Protein AF-A0A2C9LHS4-F1 (afdb_monomer_lite)

Structure (mmCIF, N/CA/C/O backbone):
data_AF-A0A2C9LHS4-F1
#
_entry.id   AF-A0A2C9LHS4-F1
#
loop_
_atom_site.group_PDB
_atom_site.id
_atom_site.type_symbol
_atom_site.label_atom_id
_atom_site.label_alt_id
_atom_site.label_comp_id
_atom_site.label_asym_id
_atom_site.label_entity_id
_atom_site.label_seq_id
_atom_site.pdbx_PDB_ins_code
_atom_site.Cartn_x
_atom_site.Cartn_y
_atom_site.Cartn_z
_atom_site.occupancy
_atom_site.B_iso_or_equiv
_atom_site.auth_seq_id
_atom_site.auth_comp_id
_atom_site.auth_asym_id
_atom_site.auth_atom_id
_atom_site.pdbx_PDB_model_num
ATOM 1 N N . MET A 1 1 ? -7.486 9.771 4.591 1.00 54.56 1 MET A N 1
ATOM 2 C CA . MET A 1 1 ? -7.939 9.420 3.221 1.00 54.56 1 MET A CA 1
ATOM 3 C C . MET A 1 1 ? -7.073 10.001 2.103 1.00 54.56 1 MET A C 1
ATOM 5 O O . MET A 1 1 ? -6.620 9.228 1.270 1.00 54.56 1 MET A O 1
ATOM 9 N N . VAL A 1 2 ? -6.798 11.313 2.075 1.00 51.94 2 VAL A N 1
ATOM 10 C CA . VAL A 1 2 ? -6.060 11.995 0.977 1.00 51.94 2 VAL A CA 1
ATOM 11 C C . VAL A 1 2 ? -4.660 11.403 0.694 1.00 51.94 2 VAL A C 1
ATOM 13 O O . VAL A 1 2 ? -4.192 11.399 -0.445 1.00 51.94 2 VAL A O 1
ATOM 16 N N . PHE A 1 3 ? -4.010 10.814 1.702 1.00 57.41 3 PHE A N 1
ATOM 17 C CA . PHE A 1 3 ? -2.696 10.174 1.560 1.00 57.41 3 PHE A CA 1
ATOM 18 C C . PHE A 1 3 ? -2.715 8.822 0.811 1.00 57.41 3 PHE A C 1
ATOM 20 O O . PHE A 1 3 ? -1.761 8.496 0.106 1.00 57.41 3 PHE A O 1
ATOM 27 N N . HIS A 1 4 ? -3.802 8.045 0.889 1.00 57.59 4 HIS A N 1
ATOM 28 C CA . HIS A 1 4 ? -3.891 6.740 0.212 1.00 57.59 4 HIS A CA 1
ATOM 29 C C . HIS A 1 4 ? -4.119 6.881 -1.297 1.00 57.59 4 HIS A C 1
ATOM 31 O O . HIS A 1 4 ? -3.449 6.219 -2.089 1.00 57.59 4 HIS A O 1
ATOM 37 N N . VAL A 1 5 ? -5.013 7.793 -1.694 1.00 60.19 5 VAL A N 1
ATOM 38 C CA . VAL A 1 5 ? -5.305 8.075 -3.108 1.00 60.19 5 VAL A CA 1
ATOM 39 C C . VAL A 1 5 ? -4.070 8.645 -3.808 1.00 60.19 5 VAL A C 1
ATOM 41 O O . VAL A 1 5 ? -3.700 8.178 -4.882 1.00 60.19 5 VAL A O 1
ATOM 44 N N . SER A 1 6 ? -3.381 9.601 -3.174 1.00 68.12 6 SER A N 1
ATOM 45 C CA . SER A 1 6 ? -2.152 10.177 -3.731 1.00 68.12 6 SER A CA 1
ATOM 46 C C . SER A 1 6 ? -1.024 9.143 -3.826 1.00 68.12 6 SER A C 1
ATOM 48 O O . SER A 1 6 ? -0.391 9.035 -4.873 1.00 68.12 6 SER A O 1
ATOM 50 N N . GLY A 1 7 ? -0.829 8.307 -2.797 1.00 66.00 7 GLY A N 1
ATOM 51 C CA . GLY A 1 7 ? 0.168 7.228 -2.798 1.00 66.00 7 GLY A CA 1
ATOM 52 C C . GLY A 1 7 ? -0.042 6.192 -3.909 1.00 66.00 7 GLY A C 1
ATOM 53 O O . GLY A 1 7 ? 0.918 5.818 -4.584 1.00 66.00 7 GLY A O 1
ATOM 54 N N . GLY A 1 8 ? -1.291 5.774 -4.150 1.00 67.56 8 GLY A N 1
ATOM 55 C CA . GLY A 1 8 ? -1.639 4.853 -5.240 1.00 67.56 8 GLY A CA 1
ATOM 56 C C . GLY A 1 8 ? -1.359 5.437 -6.629 1.00 67.56 8 GLY A C 1
ATOM 57 O O . GLY A 1 8 ? -0.798 4.754 -7.486 1.00 67.56 8 GLY A O 1
ATOM 58 N N . ILE A 1 9 ? -1.661 6.723 -6.830 1.00 73.44 9 ILE A N 1
ATOM 59 C CA . ILE A 1 9 ? -1.375 7.443 -8.081 1.00 73.44 9 ILE A CA 1
ATOM 60 C C . ILE A 1 9 ? 0.139 7.529 -8.334 1.00 73.44 9 ILE A C 1
ATOM 62 O O . ILE A 1 9 ? 0.582 7.252 -9.450 1.00 73.44 9 ILE A O 1
ATOM 66 N N . PHE A 1 10 ? 0.950 7.824 -7.309 1.00 71.88 10 PHE A N 1
ATOM 67 C CA . PHE A 1 10 ? 2.415 7.848 -7.438 1.00 71.88 10 PHE A CA 1
ATOM 68 C C . PHE A 1 10 ? 3.004 6.479 -7.814 1.00 71.88 10 PHE A C 1
ATOM 70 O O . PHE A 1 10 ? 3.928 6.417 -8.626 1.00 71.88 10 PHE A O 1
ATOM 77 N N . ILE A 1 11 ? 2.458 5.378 -7.283 1.00 70.88 11 ILE A N 1
ATOM 78 C CA . ILE A 1 11 ? 2.913 4.011 -7.602 1.00 70.88 11 ILE A CA 1
ATOM 79 C C . ILE A 1 11 ? 2.556 3.620 -9.047 1.00 70.88 11 ILE A C 1
ATOM 81 O O . ILE A 1 11 ? 3.357 2.973 -9.729 1.00 70.88 11 ILE A O 1
ATOM 85 N N . LEU A 1 12 ? 1.399 4.045 -9.557 1.00 76.50 12 LEU A N 1
ATOM 86 C CA . LEU A 1 12 ? 1.014 3.799 -10.952 1.00 76.50 12 LEU A CA 1
ATOM 87 C C . LEU A 1 12 ? 1.845 4.632 -11.941 1.00 76.50 12 LEU A C 1
ATOM 89 O O . LEU A 1 12 ? 2.327 4.088 -12.934 1.00 76.50 12 LEU A O 1
ATOM 93 N N . LEU A 1 13 ? 2.110 5.905 -11.635 1.00 76.69 13 LEU A N 1
ATOM 94 C CA . LEU A 1 13 ? 3.032 6.758 -12.405 1.00 76.69 13 LEU A CA 1
ATOM 95 C C . LEU A 1 13 ? 4.472 6.218 -12.402 1.00 76.69 13 LEU A C 1
ATOM 97 O O . LEU A 1 13 ? 5.159 6.232 -13.425 1.00 76.69 13 LEU A O 1
ATOM 101 N N . SER A 1 14 ? 4.920 5.682 -11.266 1.00 75.38 14 SER A N 1
ATOM 102 C CA . SER A 1 14 ? 6.199 4.973 -11.152 1.00 75.38 14 SER A CA 1
ATOM 103 C C . SER A 1 14 ? 6.228 3.712 -12.032 1.00 75.38 14 SER A C 1
ATOM 105 O O . SER A 1 14 ? 7.212 3.443 -12.713 1.00 75.38 14 SER A O 1
ATOM 107 N N . THR A 1 15 ? 5.125 2.969 -12.118 1.00 76.44 15 THR A N 1
ATOM 108 C CA . THR A 1 15 ? 5.036 1.782 -12.989 1.00 76.44 15 THR A CA 1
ATOM 109 C C . THR A 1 15 ? 5.099 2.155 -14.474 1.00 76.44 15 THR A C 1
ATOM 111 O O . THR A 1 15 ? 5.770 1.473 -15.245 1.00 76.44 15 THR A O 1
ATOM 114 N N . PHE A 1 16 ? 4.464 3.262 -14.871 1.00 76.06 16 PHE A N 1
ATOM 115 C CA . PHE A 1 16 ? 4.496 3.771 -16.247 1.00 76.06 16 PHE A CA 1
ATOM 116 C C . PHE A 1 16 ? 5.899 4.239 -16.670 1.00 76.06 16 PHE A C 1
ATOM 118 O O . PHE A 1 16 ? 6.366 3.890 -17.750 1.00 76.06 16 PHE A O 1
ATOM 125 N N . THR A 1 17 ? 6.609 4.954 -15.792 1.00 70.94 17 THR A N 1
ATOM 126 C CA . THR A 1 17 ? 8.000 5.387 -16.042 1.00 70.94 17 THR A CA 1
ATOM 127 C C . THR A 1 17 ? 8.995 4.223 -16.055 1.00 70.94 17 THR A C 1
ATOM 129 O O . THR A 1 17 ? 9.968 4.254 -16.805 1.00 70.94 17 THR A O 1
ATOM 132 N N . LEU A 1 18 ? 8.752 3.161 -15.277 1.00 70.56 18 LEU A N 1
ATOM 133 C CA . LEU A 1 18 ? 9.545 1.929 -15.350 1.00 70.56 18 LEU A CA 1
ATOM 134 C C . LEU A 1 18 ? 9.319 1.185 -16.673 1.00 70.56 18 LEU A C 1
ATOM 136 O O . LEU A 1 18 ? 10.270 0.647 -17.230 1.00 70.56 18 LEU A O 1
ATOM 140 N N . TYR A 1 19 ? 8.081 1.167 -17.177 1.00 71.38 19 TYR A N 1
ATOM 141 C CA . TYR A 1 19 ? 7.750 0.565 -18.469 1.00 71.38 19 TYR A CA 1
ATOM 142 C C . TYR A 1 19 ? 8.440 1.298 -19.629 1.00 71.38 19 TYR A C 1
ATOM 144 O O . TYR A 1 19 ? 9.085 0.645 -20.443 1.00 71.38 19 TYR A O 1
ATOM 152 N N . SER A 1 20 ? 8.401 2.637 -19.657 1.00 66.75 20 SER A N 1
ATOM 153 C CA . SER A 1 20 ? 9.110 3.427 -20.680 1.00 66.75 20 SER A CA 1
ATOM 154 C C . SER A 1 20 ? 10.635 3.294 -20.582 1.00 66.75 20 SER A C 1
ATOM 156 O O . SER A 1 20 ? 11.320 3.210 -21.593 1.00 66.75 20 SER A O 1
ATOM 158 N N . SER A 1 21 ? 11.182 3.192 -19.365 1.00 64.94 21 SER A N 1
ATOM 159 C CA . SER A 1 21 ? 12.633 3.039 -19.157 1.00 64.94 21 SER A CA 1
ATOM 160 C C . SER A 1 21 ? 13.193 1.710 -19.684 1.00 64.94 21 SER A C 1
ATOM 162 O O . SER A 1 21 ? 14.375 1.643 -20.023 1.00 64.94 21 SER A O 1
ATOM 164 N N . ILE A 1 22 ? 12.370 0.655 -19.732 1.00 66.19 22 ILE A N 1
ATOM 165 C CA . ILE A 1 22 ? 12.751 -0.656 -20.285 1.00 66.19 22 ILE A CA 1
ATOM 166 C C . ILE A 1 22 ? 12.837 -0.604 -21.817 1.00 66.19 22 ILE A C 1
ATOM 168 O O . ILE A 1 22 ? 13.680 -1.294 -22.385 1.00 66.19 22 ILE A O 1
ATOM 172 N N . ASP A 1 23 ? 12.006 0.218 -22.461 1.00 67.75 23 ASP A N 1
ATOM 173 C CA . ASP A 1 23 ? 11.937 0.343 -23.923 1.00 67.75 23 ASP A CA 1
ATOM 174 C C . ASP A 1 23 ? 13.015 1.302 -24.470 1.00 67.75 23 ASP A C 1
ATOM 176 O O . ASP A 1 23 ? 13.663 1.011 -25.473 1.00 67.75 23 ASP A O 1
ATOM 180 N N . ASP A 1 24 ? 13.286 2.403 -23.754 1.00 66.94 24 ASP A N 1
ATOM 181 C CA . ASP A 1 24 ? 14.149 3.491 -24.240 1.00 66.94 24 ASP A CA 1
ATOM 182 C C . ASP A 1 24 ? 15.625 3.404 -23.784 1.00 66.94 24 ASP A C 1
ATOM 184 O O . ASP A 1 24 ? 16.497 4.071 -24.343 1.00 66.94 24 ASP A O 1
ATOM 188 N N . GLY A 1 25 ? 15.954 2.621 -22.747 1.00 62.12 25 GLY A N 1
ATOM 189 C CA . GLY A 1 25 ? 17.341 2.400 -22.297 1.00 62.12 25 GLY A CA 1
ATOM 190 C C . GLY A 1 25 ? 18.090 3.630 -21.743 1.00 62.12 25 GLY A C 1
ATOM 191 O O . GLY A 1 25 ? 19.300 3.559 -21.516 1.00 62.12 25 GLY A O 1
ATOM 192 N N . LEU A 1 26 ? 17.414 4.760 -21.494 1.00 60.97 26 LEU A N 1
ATOM 193 C CA . LEU A 1 26 ? 18.055 5.992 -21.016 1.00 60.97 26 LEU A CA 1
ATOM 194 C C . LEU A 1 26 ? 18.340 5.972 -19.494 1.00 60.97 26 LEU A C 1
ATOM 196 O O . LEU A 1 26 ? 17.410 5.898 -18.687 1.00 60.97 26 LEU A O 1
ATOM 200 N N . PRO A 1 27 ? 19.601 6.166 -19.053 1.00 60.97 27 PRO A N 1
ATOM 201 C CA . PRO A 1 27 ? 19.993 6.090 -17.640 1.00 60.97 27 PRO A CA 1
ATOM 202 C C . PRO A 1 27 ? 19.423 7.216 -16.751 1.00 60.97 27 PRO A C 1
ATOM 204 O O . PRO A 1 27 ? 19.433 7.093 -15.527 1.00 60.97 27 PRO A O 1
ATOM 207 N N . GLY A 1 28 ? 18.895 8.300 -17.332 1.00 65.88 28 GLY A N 1
ATOM 208 C CA . GLY A 1 28 ? 18.352 9.443 -16.582 1.00 65.88 28 GLY A CA 1
ATOM 209 C C . GLY A 1 28 ? 16.959 9.226 -15.971 1.00 65.88 28 GLY A C 1
ATOM 210 O O . GLY A 1 28 ? 16.621 9.872 -14.980 1.00 65.88 28 GLY A O 1
ATOM 211 N N . GLN A 1 29 ? 16.148 8.308 -16.510 1.00 68.56 29 GLN A N 1
ATOM 212 C CA . GLN A 1 29 ? 14.750 8.130 -16.078 1.00 68.56 29 GLN A CA 1
ATOM 213 C C . GLN A 1 29 ? 14.611 7.315 -14.775 1.00 68.56 29 GLN A C 1
ATOM 215 O O . GLN A 1 29 ? 13.637 7.472 -14.035 1.00 68.56 29 GLN A O 1
ATOM 220 N N . TYR A 1 30 ? 15.628 6.521 -14.423 1.00 71.44 30 TYR A N 1
ATOM 221 C CA . TYR A 1 30 ? 15.638 5.692 -13.212 1.00 71.44 30 TYR A CA 1
ATOM 222 C C . TYR A 1 30 ? 15.588 6.503 -11.911 1.00 71.44 30 TYR A C 1
ATOM 224 O O . TYR A 1 30 ? 14.985 6.059 -10.933 1.00 71.44 30 TYR A O 1
ATOM 232 N N . GLY A 1 31 ? 16.187 7.699 -11.889 1.00 76.62 31 GLY A N 1
ATOM 233 C CA . GLY A 1 31 ? 16.147 8.578 -10.717 1.00 76.62 31 GLY A CA 1
ATOM 234 C C . GLY A 1 31 ? 14.728 9.060 -10.414 1.00 76.62 31 GLY A C 1
ATOM 235 O O . GLY A 1 31 ? 14.281 9.012 -9.270 1.00 76.62 31 GLY A O 1
ATOM 236 N N . ILE A 1 32 ? 13.991 9.443 -11.459 1.00 76.19 32 ILE A N 1
ATOM 237 C CA . ILE A 1 32 ? 12.596 9.885 -11.362 1.00 76.19 32 ILE A CA 1
ATOM 238 C C . ILE A 1 32 ? 11.725 8.722 -10.880 1.00 76.19 32 ILE A C 1
ATOM 240 O O . ILE A 1 32 ? 11.001 8.866 -9.896 1.00 76.19 32 ILE A O 1
ATOM 244 N N . PHE A 1 33 ? 11.870 7.540 -11.487 1.00 78.88 33 PHE A N 1
ATOM 245 C CA . PHE A 1 33 ? 11.193 6.319 -11.041 1.00 78.88 33 PHE A CA 1
ATOM 246 C C . PHE A 1 33 ? 11.390 6.059 -9.541 1.00 78.88 33 PHE A C 1
ATOM 248 O O . PHE A 1 33 ? 10.418 5.818 -8.821 1.00 78.88 33 PHE A O 1
ATOM 255 N N . LEU A 1 34 ? 12.637 6.120 -9.070 1.00 78.50 34 LEU A N 1
ATOM 256 C CA . LEU A 1 34 ? 12.998 5.778 -7.698 1.00 78.50 34 LEU A CA 1
ATOM 257 C C . LEU A 1 34 ? 12.426 6.790 -6.699 1.00 78.50 34 LEU A C 1
ATOM 259 O O . LEU A 1 34 ? 11.883 6.390 -5.670 1.00 78.50 34 LEU A O 1
ATOM 263 N N . VAL A 1 35 ? 12.463 8.083 -7.029 1.00 81.81 35 VAL A N 1
ATOM 264 C CA . VAL A 1 35 ? 11.849 9.140 -6.212 1.00 81.81 35 VAL A CA 1
ATOM 265 C C . VAL A 1 35 ? 10.333 8.956 -6.122 1.00 81.81 35 VAL A C 1
ATOM 267 O O . VAL A 1 35 ? 9.794 8.959 -5.014 1.00 81.81 35 VAL A O 1
ATOM 270 N N . LEU A 1 36 ? 9.638 8.726 -7.245 1.00 77.12 36 LEU A N 1
ATOM 271 C CA . LEU A 1 36 ? 8.188 8.491 -7.231 1.00 77.12 36 LEU A CA 1
ATOM 272 C C . LEU A 1 36 ? 7.816 7.213 -6.466 1.00 77.12 36 LEU A C 1
ATOM 274 O O . LEU A 1 36 ? 6.863 7.218 -5.683 1.00 77.12 36 LEU A O 1
ATOM 278 N N . ALA A 1 37 ? 8.579 6.132 -6.647 1.00 77.81 37 ALA A N 1
ATOM 279 C CA . ALA A 1 37 ? 8.356 4.870 -5.947 1.00 77.81 37 ALA A CA 1
ATOM 280 C C . ALA A 1 37 ? 8.501 5.030 -4.428 1.00 77.81 37 ALA A C 1
ATOM 282 O O . ALA A 1 37 ? 7.677 4.521 -3.663 1.00 77.81 37 ALA A O 1
ATOM 283 N N . LEU A 1 38 ? 9.541 5.737 -3.978 1.00 82.88 38 LEU A N 1
ATOM 284 C CA . LEU A 1 38 ? 9.767 5.999 -2.558 1.00 82.88 38 LEU A CA 1
ATOM 285 C C . LEU A 1 38 ? 8.672 6.889 -1.975 1.00 82.88 38 LEU A C 1
ATOM 287 O O . LEU A 1 38 ? 8.143 6.565 -0.914 1.00 82.88 38 LEU A O 1
ATOM 291 N N . LEU A 1 39 ? 8.279 7.952 -2.678 1.00 82.31 39 LEU A N 1
ATOM 292 C CA . LEU A 1 39 ? 7.230 8.859 -2.215 1.00 82.31 39 LEU A CA 1
ATOM 293 C C . LEU A 1 39 ? 5.887 8.133 -2.044 1.00 82.31 39 LEU A C 1
ATOM 295 O O . LEU A 1 39 ? 5.223 8.282 -1.016 1.00 82.31 39 LEU A O 1
ATOM 299 N N . GLY A 1 40 ? 5.529 7.273 -3.004 1.00 75.69 40 GLY A N 1
ATOM 300 C CA . GLY A 1 40 ? 4.344 6.421 -2.913 1.00 75.69 40 GLY A CA 1
ATOM 301 C C . GLY A 1 40 ? 4.390 5.478 -1.708 1.00 75.69 40 GLY A C 1
ATOM 302 O O . GLY A 1 40 ? 3.445 5.429 -0.918 1.00 75.69 40 GLY A O 1
ATOM 303 N N . ARG A 1 41 ? 5.514 4.777 -1.503 1.00 79.50 41 ARG A N 1
ATOM 304 C CA . ARG A 1 41 ? 5.700 3.857 -0.363 1.00 79.50 41 ARG A CA 1
ATOM 305 C C . ARG A 1 41 ? 5.636 4.568 0.988 1.00 79.50 41 ARG A C 1
ATOM 307 O O . ARG A 1 41 ? 5.031 4.041 1.925 1.00 79.50 41 ARG A O 1
ATOM 314 N N . LEU A 1 42 ? 6.225 5.757 1.093 1.00 81.75 42 LEU A N 1
ATOM 315 C CA . LEU A 1 42 ? 6.187 6.566 2.312 1.00 81.75 42 LEU A CA 1
ATOM 316 C C . LEU A 1 42 ? 4.758 6.995 2.654 1.00 81.75 42 LEU A C 1
ATOM 318 O O . LEU A 1 42 ? 4.352 6.859 3.805 1.00 81.75 42 LEU A O 1
ATOM 322 N N . SER A 1 43 ? 3.968 7.421 1.665 1.00 80.00 43 SER A N 1
ATOM 323 C CA . SER A 1 43 ? 2.569 7.816 1.886 1.00 80.00 43 SER A CA 1
ATOM 324 C C . SER A 1 43 ? 1.700 6.661 2.404 1.00 80.00 43 SER A C 1
ATOM 326 O O . SER A 1 43 ? 0.918 6.824 3.350 1.00 80.00 43 SER A O 1
ATOM 328 N N . VAL A 1 44 ? 1.870 5.463 1.829 1.00 75.31 44 VAL A N 1
ATOM 329 C CA . VAL A 1 44 ? 1.164 4.249 2.279 1.00 75.31 44 VAL A CA 1
ATOM 330 C C . VAL A 1 44 ? 1.562 3.895 3.713 1.00 75.31 44 VAL A C 1
ATOM 332 O O . VAL A 1 44 ? 0.695 3.644 4.548 1.00 75.31 44 VAL A O 1
ATOM 335 N N . THR A 1 45 ? 2.859 3.952 4.025 1.00 81.38 45 THR A N 1
ATOM 336 C CA . THR A 1 45 ? 3.384 3.641 5.365 1.00 81.38 45 THR A CA 1
ATOM 337 C C . THR A 1 45 ? 2.885 4.636 6.413 1.00 81.38 45 THR A C 1
ATOM 339 O O . THR A 1 45 ? 2.423 4.232 7.479 1.00 81.38 45 THR A O 1
ATOM 342 N N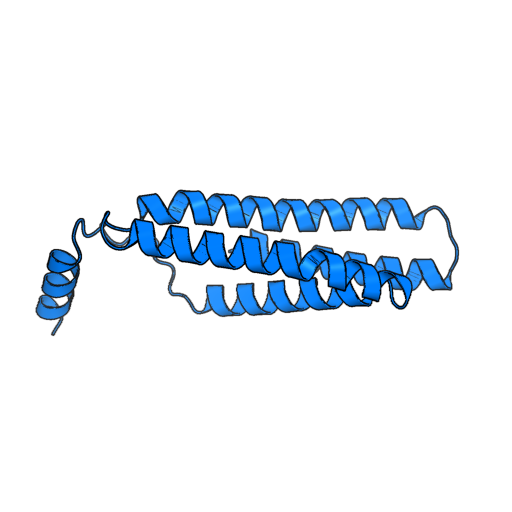 . ALA A 1 46 ? 2.916 5.935 6.105 1.00 79.50 46 ALA A N 1
ATOM 343 C CA . ALA A 1 46 ? 2.423 6.987 6.989 1.00 79.50 46 ALA A CA 1
ATOM 344 C C . ALA A 1 46 ? 0.925 6.825 7.279 1.00 79.50 46 ALA A C 1
ATOM 346 O O . ALA A 1 46 ? 0.492 6.925 8.425 1.00 79.50 46 ALA A O 1
ATOM 347 N N . SER A 1 47 ? 0.140 6.496 6.251 1.00 78.44 47 SER A N 1
ATOM 348 C CA . SER A 1 47 ? -1.287 6.221 6.413 1.00 78.44 47 SER A CA 1
ATOM 349 C C . SER A 1 47 ? -1.549 4.991 7.282 1.00 78.44 47 SER A C 1
ATOM 351 O O . SER A 1 47 ? -2.422 5.031 8.144 1.00 78.44 47 SER A O 1
ATOM 353 N N . PHE A 1 48 ? -0.801 3.904 7.076 1.00 75.81 48 PHE A N 1
ATOM 354 C CA . PHE A 1 48 ? -0.932 2.689 7.882 1.00 75.81 48 PHE A CA 1
ATOM 355 C C . PHE A 1 48 ? -0.589 2.951 9.354 1.00 75.81 48 PHE A C 1
ATOM 357 O O . PHE A 1 48 ? -1.322 2.525 10.241 1.00 75.81 48 PHE A O 1
ATOM 364 N N . SER A 1 49 ? 0.468 3.727 9.607 1.00 79.69 49 SER A N 1
ATOM 365 C CA . SER A 1 49 ? 0.840 4.169 10.955 1.00 79.69 49 SER A CA 1
ATOM 366 C C . SER A 1 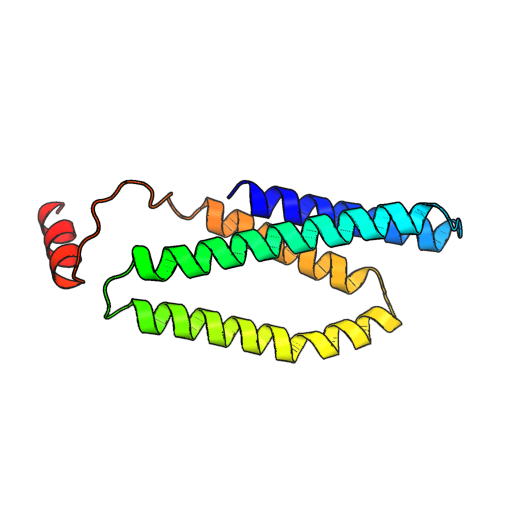49 ? -0.272 4.992 11.612 1.00 79.69 49 SER A C 1
ATOM 368 O O . SER A 1 49 ? -0.657 4.715 12.744 1.00 79.69 49 SER A O 1
ATOM 370 N N . ALA A 1 50 ? -0.867 5.943 10.883 1.00 77.31 50 ALA A N 1
ATOM 371 C CA . ALA A 1 50 ? -1.987 6.732 11.391 1.00 77.31 50 ALA A CA 1
ATOM 372 C C . ALA A 1 50 ? -3.194 5.855 11.762 1.00 77.31 50 ALA A C 1
ATOM 374 O O . ALA A 1 50 ? -3.775 6.046 12.823 1.00 77.31 50 ALA A O 1
ATOM 375 N N . VAL A 1 51 ? -3.538 4.858 10.939 1.00 73.50 51 VAL A N 1
ATOM 376 C CA . VAL A 1 51 ? -4.624 3.910 11.245 1.00 73.50 51 VAL A CA 1
ATOM 377 C C . VAL A 1 51 ? -4.301 3.092 12.495 1.00 73.50 51 VAL A C 1
ATOM 379 O O . VAL A 1 51 ? -5.149 2.976 13.374 1.00 73.50 51 VAL A O 1
ATOM 382 N N . LEU A 1 52 ? -3.081 2.562 12.614 1.00 72.81 52 LEU A N 1
ATOM 383 C CA . LEU A 1 52 ? -2.675 1.778 13.784 1.00 72.81 52 LEU A CA 1
ATOM 384 C C . LEU A 1 52 ? -2.655 2.589 15.082 1.00 72.81 52 LEU A C 1
ATOM 386 O O . LEU A 1 52 ? -2.929 2.017 16.133 1.00 72.81 52 LEU A O 1
ATOM 390 N N . THR A 1 53 ? -2.361 3.887 15.022 1.00 75.19 53 THR A N 1
ATOM 391 C CA . THR A 1 53 ? -2.442 4.793 16.178 1.00 75.19 53 THR A CA 1
ATOM 392 C C . THR A 1 53 ? -3.885 5.182 16.493 1.00 75.19 53 THR A C 1
ATOM 394 O O . THR A 1 53 ? -4.251 5.284 17.657 1.00 75.19 53 THR A O 1
ATOM 397 N N . TYR A 1 54 ? -4.737 5.321 15.477 1.00 69.69 54 TYR A N 1
ATOM 398 C CA . TYR A 1 54 ? -6.130 5.738 15.648 1.00 69.69 54 TYR A CA 1
ATOM 399 C C . TYR A 1 54 ? -7.046 4.609 16.153 1.00 69.69 54 TYR A C 1
ATOM 401 O O . TYR A 1 54 ? -7.937 4.837 16.964 1.00 69.69 54 TYR A O 1
ATOM 409 N N . VAL A 1 55 ? -6.818 3.362 15.729 1.00 66.25 55 VAL A N 1
ATOM 410 C CA . VAL A 1 55 ? -7.569 2.174 16.187 1.00 66.25 55 VAL A CA 1
ATOM 411 C C . VAL A 1 55 ? -7.615 2.042 17.725 1.00 66.25 55 VAL A C 1
ATOM 413 O O . VAL A 1 55 ? -8.703 1.879 18.272 1.00 66.25 55 VAL A O 1
ATOM 416 N N . PRO A 1 56 ? -6.504 2.111 18.479 1.00 65.00 56 PRO A N 1
ATOM 417 C CA . PRO A 1 56 ? -6.552 1.996 19.934 1.00 65.00 56 PRO A CA 1
ATOM 418 C C . PRO A 1 56 ? -7.200 3.196 20.636 1.00 65.00 56 PRO A C 1
ATOM 420 O O . PRO A 1 56 ? -7.620 3.034 21.781 1.00 65.00 56 PRO A O 1
ATOM 423 N N . GLU A 1 57 ? -7.291 4.353 19.976 1.00 65.25 57 GLU A N 1
ATOM 424 C CA . GLU A 1 57 ? -7.975 5.550 20.486 1.00 65.25 57 GLU A CA 1
ATOM 425 C C . GLU A 1 57 ? -9.488 5.493 20.248 1.00 65.25 57 GLU A C 1
ATOM 427 O O . GLU A 1 57 ? -10.254 6.039 21.036 1.00 65.25 57 GLU A O 1
ATOM 432 N N . LEU A 1 58 ? -9.924 4.804 19.187 1.00 59.22 58 LEU A N 1
ATOM 433 C CA . LEU A 1 58 ? -11.323 4.762 18.759 1.00 59.22 58 LEU A CA 1
ATOM 434 C C . LEU A 1 58 ? -12.115 3.539 19.250 1.00 59.22 58 LEU A C 1
ATOM 436 O O . LEU A 1 58 ? -13.333 3.487 19.077 1.00 59.22 58 LEU A O 1
ATOM 440 N N . PHE A 1 59 ? -11.456 2.535 19.833 1.00 56.78 59 PHE A N 1
ATOM 441 C CA . PHE A 1 59 ? -12.112 1.287 20.226 1.00 56.78 59 PHE A CA 1
ATOM 442 C C . PHE A 1 59 ? -11.987 1.001 21.730 1.00 56.78 59 PHE A C 1
ATOM 444 O O . PHE A 1 59 ? -10.877 1.024 22.270 1.00 56.78 59 PHE A O 1
ATOM 451 N N . PRO A 1 60 ? -13.095 0.642 22.414 1.00 55.16 60 PRO A N 1
ATOM 452 C CA . PRO A 1 60 ? -13.043 0.187 23.797 1.00 55.16 60 PRO A CA 1
ATOM 453 C C . PRO A 1 60 ? -12.216 -1.104 23.916 1.00 55.16 60 PRO A C 1
ATOM 455 O O . PRO A 1 60 ? -12.079 -1.885 22.968 1.00 55.16 60 PRO A O 1
ATOM 458 N N . THR A 1 61 ? -11.639 -1.338 25.095 1.00 62.16 61 THR A N 1
ATOM 459 C CA . THR A 1 61 ? -10.601 -2.353 25.370 1.00 62.16 61 THR A CA 1
ATOM 460 C C . THR A 1 61 ? -10.934 -3.771 24.886 1.00 62.16 61 THR A C 1
ATOM 462 O O . THR A 1 61 ? -10.016 -4.522 24.558 1.00 62.16 61 THR A O 1
ATOM 465 N N . SER A 1 62 ? -12.218 -4.131 24.791 1.00 60.34 62 SER A N 1
ATOM 466 C CA . SER A 1 62 ? -12.702 -5.446 24.345 1.00 60.34 62 SER A CA 1
ATOM 467 C C . SER A 1 62 ? -12.547 -5.714 22.842 1.00 60.34 62 SER A C 1
ATOM 469 O O . SER A 1 62 ? -12.295 -6.852 22.457 1.00 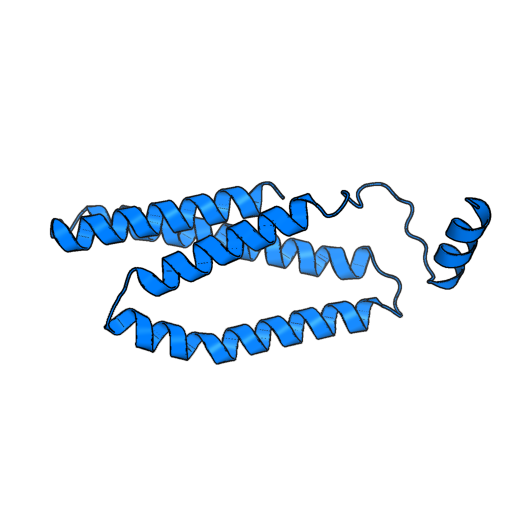60.34 62 SER A O 1
ATOM 471 N N . VAL A 1 63 ? -12.659 -4.696 21.985 1.00 64.38 63 VAL A N 1
ATOM 472 C CA . VAL A 1 63 ? -12.540 -4.833 20.515 1.00 64.38 63 VAL A CA 1
ATOM 473 C C . VAL A 1 63 ? -11.182 -4.373 19.986 1.00 64.38 63 VAL A C 1
ATOM 475 O O . VAL A 1 63 ? -10.753 -4.820 18.920 1.00 64.38 63 VAL A O 1
ATOM 478 N N . ARG A 1 64 ? -10.444 -3.575 20.770 1.00 69.94 64 ARG A N 1
ATOM 479 C CA . ARG A 1 64 ? -9.078 -3.131 20.453 1.00 69.94 64 ARG A CA 1
ATOM 480 C C . ARG A 1 64 ? -8.118 -4.294 20.186 1.00 69.94 64 ARG A C 1
ATOM 482 O O . ARG A 1 64 ? -7.385 -4.268 19.201 1.00 69.94 64 ARG A O 1
ATOM 489 N N . ASN A 1 65 ? -8.120 -5.315 21.047 1.00 74.12 65 ASN A N 1
ATOM 490 C CA . ASN A 1 65 ? -7.197 -6.449 20.922 1.00 74.12 65 ASN A CA 1
ATOM 491 C C . ASN A 1 65 ? -7.462 -7.268 19.645 1.00 74.12 65 ASN A C 1
ATOM 493 O O . ASN A 1 65 ? -6.531 -7.686 18.962 1.00 74.12 65 ASN A O 1
ATOM 497 N N . THR A 1 66 ? -8.734 -7.426 19.276 1.00 77.38 66 THR A N 1
ATOM 498 C CA . THR A 1 66 ? -9.142 -8.119 18.048 1.00 77.38 66 THR A CA 1
ATOM 499 C C . THR A 1 66 ? -8.754 -7.330 16.796 1.00 77.38 66 THR A C 1
ATOM 501 O O . THR A 1 66 ? -8.216 -7.910 15.855 1.00 77.38 66 THR A O 1
ATOM 504 N N . GLY A 1 67 ? -8.956 -6.007 16.788 1.00 74.69 67 GLY A N 1
ATOM 505 C CA . GLY A 1 67 ? -8.567 -5.145 15.664 1.00 74.69 67 GLY A CA 1
ATOM 506 C C . GLY A 1 67 ? -7.051 -5.106 15.432 1.00 74.69 67 GLY A C 1
ATOM 507 O O . GLY A 1 67 ? -6.588 -5.220 14.292 1.00 74.69 67 GLY A O 1
ATOM 508 N N . LEU A 1 68 ? -6.266 -5.030 16.512 1.00 79.38 68 LEU A N 1
ATOM 509 C CA . LEU A 1 68 ? -4.804 -5.120 16.438 1.00 79.38 68 LEU A CA 1
ATOM 510 C C . LEU A 1 68 ? -4.346 -6.511 15.979 1.00 79.38 68 LEU A C 1
ATOM 512 O O . LEU A 1 68 ? -3.474 -6.606 15.116 1.00 79.38 68 LEU A O 1
ATOM 516 N N . GLY A 1 69 ? -4.969 -7.582 16.479 1.00 82.94 69 GLY A N 1
ATOM 517 C CA . GLY A 1 69 ? -4.679 -8.955 16.058 1.00 82.94 69 GLY A CA 1
ATOM 518 C C . GLY A 1 69 ? -4.950 -9.198 14.570 1.00 82.94 69 GLY A C 1
ATOM 519 O O . GLY A 1 69 ? -4.113 -9.775 13.879 1.00 82.94 69 GLY A O 1
ATOM 520 N N . PHE A 1 70 ? -6.068 -8.695 14.040 1.00 82.44 70 PHE A N 1
ATOM 521 C CA . PHE A 1 70 ? -6.394 -8.790 12.612 1.00 82.44 70 PHE A CA 1
ATOM 522 C C . PHE A 1 70 ? -5.413 -8.004 11.730 1.00 82.44 70 PHE A C 1
ATOM 524 O O . PHE A 1 70 ? -4.970 -8.489 10.683 1.00 82.44 70 PHE A O 1
ATOM 531 N N . SER A 1 71 ? -5.020 -6.809 12.176 1.00 81.62 71 SER A N 1
ATOM 532 C CA . SER A 1 71 ? -4.016 -5.988 11.489 1.00 81.62 71 SER A CA 1
ATOM 533 C C . SER A 1 71 ? -2.653 -6.684 11.458 1.00 81.62 71 SER A C 1
ATOM 535 O O . SER A 1 71 ? -2.006 -6.738 10.412 1.00 81.62 71 SER A O 1
ATOM 537 N N . ALA A 1 72 ? -2.241 -7.288 12.576 1.00 83.81 72 ALA A N 1
ATOM 538 C CA . ALA A 1 72 ? -1.007 -8.062 12.663 1.00 83.81 72 ALA A CA 1
ATOM 539 C C . ALA A 1 72 ? -1.049 -9.311 11.770 1.00 83.81 72 ALA A C 1
ATOM 541 O O . ALA A 1 72 ? -0.104 -9.563 11.027 1.00 83.81 72 ALA A O 1
ATOM 542 N N . ALA A 1 73 ? -2.157 -10.058 11.767 1.00 87.44 73 ALA A N 1
ATOM 543 C CA . ALA A 1 73 ? -2.333 -11.206 10.879 1.00 87.44 73 ALA A CA 1
ATOM 544 C C . ALA A 1 73 ? -2.195 -10.801 9.402 1.00 87.44 73 ALA A C 1
ATOM 546 O O . ALA A 1 73 ? -1.469 -11.446 8.648 1.00 87.44 73 ALA A O 1
ATOM 547 N N . SER A 1 74 ? -2.812 -9.685 9.008 1.00 85.06 74 SER A N 1
ATOM 548 C CA . SER A 1 74 ? -2.709 -9.137 7.649 1.00 85.06 74 SER A CA 1
ATOM 549 C C . SER A 1 74 ? -1.271 -8.741 7.288 1.00 85.06 74 SER A C 1
ATOM 551 O O . SER A 1 74 ? -0.810 -9.025 6.181 1.00 85.06 74 SER A O 1
ATOM 553 N N . LEU A 1 75 ? -0.530 -8.145 8.230 1.00 84.31 75 LEU A N 1
ATOM 554 C CA . LEU A 1 75 ? 0.886 -7.811 8.057 1.00 84.31 75 LEU A CA 1
ATOM 555 C C . LEU A 1 75 ? 1.741 -9.066 7.826 1.00 84.31 75 LEU A C 1
ATOM 557 O O . LEU A 1 75 ? 2.572 -9.088 6.914 1.00 84.31 75 LEU A O 1
ATOM 561 N N . TYR A 1 76 ? 1.524 -10.121 8.614 1.00 89.00 76 TYR A N 1
ATOM 562 C CA . TYR A 1 76 ? 2.242 -11.385 8.449 1.00 89.00 76 TYR A CA 1
ATOM 563 C C . TYR A 1 76 ? 1.911 -12.063 7.120 1.00 89.00 76 TYR A C 1
ATOM 565 O O . TYR A 1 76 ? 2.830 -12.498 6.431 1.00 89.00 76 TYR A O 1
ATOM 573 N N . LEU A 1 77 ? 0.641 -12.071 6.704 1.00 88.56 77 LEU A N 1
ATOM 574 C CA . LEU A 1 77 ? 0.245 -12.582 5.388 1.00 88.56 77 LEU A CA 1
ATOM 575 C C . LEU A 1 77 ? 0.963 -11.833 4.256 1.00 88.56 77 LEU A C 1
ATOM 577 O O . LEU A 1 77 ? 1.522 -12.461 3.357 1.00 88.56 77 LEU A O 1
ATOM 581 N N . GLY A 1 78 ? 1.027 -10.501 4.327 1.00 83.69 78 GLY A N 1
ATOM 582 C CA . GLY A 1 78 ? 1.785 -9.692 3.371 1.00 83.69 78 GLY A CA 1
ATOM 583 C C . GLY A 1 78 ? 3.278 -10.040 3.351 1.00 83.69 78 GLY A C 1
ATOM 584 O O . GLY A 1 78 ? 3.873 -10.155 2.278 1.00 83.69 78 GLY A O 1
ATOM 585 N N . SER A 1 79 ? 3.877 -10.277 4.521 1.00 87.31 79 SER A N 1
ATOM 586 C CA . SER A 1 79 ? 5.279 -10.697 4.651 1.00 87.31 79 SER A CA 1
ATOM 587 C C . SER A 1 79 ? 5.541 -12.064 4.008 1.00 87.31 79 SER A C 1
ATOM 589 O O . SER A 1 79 ? 6.527 -12.226 3.289 1.00 87.31 79 SER A O 1
ATOM 591 N N . THR A 1 80 ? 4.629 -13.022 4.184 1.00 90.75 80 THR A N 1
ATOM 592 C CA . THR A 1 80 ? 4.714 -14.351 3.560 1.00 90.75 80 THR A CA 1
ATOM 593 C C . THR A 1 80 ? 4.561 -14.289 2.038 1.00 90.75 80 THR A C 1
ATOM 595 O O . THR A 1 80 ? 5.225 -15.037 1.324 1.00 90.75 80 THR A O 1
ATOM 598 N N . ILE A 1 81 ? 3.735 -13.377 1.515 1.00 86.69 81 ILE A N 1
ATOM 599 C CA . ILE A 1 81 ? 3.506 -13.213 0.067 1.00 86.69 81 ILE A CA 1
ATOM 600 C C . ILE A 1 81 ? 4.647 -12.429 -0.614 1.00 86.69 81 ILE A C 1
ATOM 602 O O . ILE A 1 81 ? 4.939 -12.645 -1.793 1.00 86.69 81 ILE A O 1
ATOM 606 N N . ALA A 1 82 ? 5.348 -11.554 0.112 1.00 84.62 82 ALA A N 1
ATOM 607 C CA . ALA A 1 82 ? 6.440 -10.726 -0.409 1.00 84.62 82 ALA A CA 1
ATOM 608 C C . ALA A 1 82 ? 7.531 -11.474 -1.219 1.00 84.62 82 ALA A C 1
ATOM 610 O O . ALA A 1 82 ? 7.899 -10.985 -2.296 1.00 84.62 82 ALA A O 1
ATOM 611 N N . PRO A 1 83 ? 8.071 -12.635 -0.788 1.00 86.50 83 PRO A N 1
ATOM 612 C CA . PRO A 1 83 ? 9.057 -13.373 -1.583 1.00 86.50 83 PRO A CA 1
ATOM 613 C C . PRO A 1 83 ? 8.504 -13.867 -2.927 1.00 86.50 83 PRO A C 1
ATOM 615 O O . PRO A 1 83 ? 9.235 -13.859 -3.917 1.00 86.50 83 PRO A O 1
ATOM 618 N N . HIS A 1 84 ? 7.217 -14.216 -3.014 1.00 84.19 84 HIS A N 1
ATOM 619 C CA . HIS A 1 84 ? 6.602 -14.635 -4.277 1.00 84.19 84 HIS A CA 1
ATOM 620 C C . HIS A 1 84 ? 6.533 -13.489 -5.292 1.00 84.19 84 HIS A C 1
ATOM 622 O O . HIS A 1 84 ? 6.811 -13.692 -6.476 1.00 84.19 84 HIS A O 1
ATOM 628 N N . ALA A 1 85 ? 6.260 -12.268 -4.827 1.00 81.69 85 ALA A N 1
ATOM 629 C CA . ALA A 1 85 ? 6.271 -11.081 -5.678 1.00 81.69 85 ALA A CA 1
ATOM 630 C C . ALA A 1 85 ? 7.661 -10.806 -6.285 1.00 81.69 85 ALA A C 1
ATOM 632 O O . ALA A 1 85 ? 7.755 -10.411 -7.448 1.00 81.69 85 ALA A O 1
ATOM 633 N N . ARG A 1 86 ? 8.752 -11.074 -5.548 1.00 79.75 86 ARG A N 1
ATOM 634 C CA . ARG A 1 86 ? 10.127 -10.971 -6.082 1.00 79.75 86 ARG A CA 1
ATOM 635 C C . ARG A 1 86 ? 10.418 -12.003 -7.168 1.00 79.75 86 ARG A C 1
ATOM 637 O O . ARG A 1 86 ? 11.126 -11.701 -8.124 1.00 79.75 86 ARG A O 1
ATOM 644 N N . THR A 1 87 ? 9.885 -13.213 -7.052 1.00 84.00 87 THR A N 1
ATOM 645 C CA . THR A 1 87 ? 10.066 -14.240 -8.089 1.00 84.00 87 THR A CA 1
ATOM 646 C C . THR A 1 87 ? 9.368 -13.841 -9.391 1.00 84.00 87 THR A C 1
ATOM 648 O O . THR A 1 87 ? 9.938 -13.996 -10.473 1.00 84.00 87 THR A O 1
ATOM 651 N N . VAL A 1 88 ? 8.174 -13.251 -9.293 1.00 81.56 88 VAL A N 1
ATOM 652 C CA . VAL A 1 88 ? 7.438 -12.706 -10.447 1.00 81.56 88 VAL A CA 1
ATOM 653 C C . VAL A 1 88 ? 8.159 -11.499 -11.051 1.00 81.56 88 VAL A C 1
ATOM 655 O O . VAL A 1 88 ? 8.257 -11.397 -12.273 1.00 81.56 88 VAL A O 1
ATOM 658 N N . SER A 1 89 ? 8.753 -10.631 -10.223 1.00 79.12 89 SER A N 1
ATOM 659 C CA . SER A 1 89 ? 9.464 -9.438 -10.704 1.00 79.12 89 SER A CA 1
ATOM 660 C C . SER A 1 89 ? 10.680 -9.750 -11.580 1.00 79.12 89 SER A C 1
ATOM 662 O O . SER A 1 89 ? 11.091 -8.893 -12.356 1.00 79.12 89 SER A O 1
ATOM 664 N N . ARG A 1 90 ? 11.267 -10.952 -11.470 1.00 79.88 90 ARG A N 1
ATOM 665 C CA . ARG A 1 90 ? 12.381 -11.387 -12.335 1.00 79.88 90 ARG A CA 1
ATOM 666 C C . ARG A 1 90 ? 11.952 -11.635 -13.781 1.00 79.88 90 ARG A C 1
ATOM 668 O O . ARG A 1 90 ? 12.779 -11.489 -14.669 1.00 79.88 90 ARG A O 1
ATOM 675 N N . HIS A 1 91 ? 10.692 -12.008 -14.003 1.00 81.38 91 HIS A N 1
ATOM 676 C CA . HIS A 1 91 ? 10.142 -12.248 -15.340 1.00 81.38 91 HIS A CA 1
ATOM 677 C C . HIS A 1 91 ? 9.398 -11.016 -15.870 1.00 81.38 91 HIS A C 1
ATOM 679 O O . HIS A 1 91 ? 9.498 -10.697 -17.049 1.00 81.38 91 HIS A O 1
ATOM 685 N N . ALA A 1 92 ? 8.682 -10.304 -14.995 1.00 78.25 92 ALA A N 1
ATOM 686 C CA . ALA A 1 92 ? 7.947 -9.088 -15.329 1.00 78.25 92 ALA A CA 1
ATOM 687 C C . ALA A 1 92 ? 8.127 -8.034 -14.215 1.00 78.25 92 ALA A C 1
ATOM 689 O O . ALA A 1 92 ? 7.398 -8.062 -13.221 1.00 78.25 92 ALA A O 1
ATOM 690 N N . PRO A 1 93 ? 9.073 -7.086 -14.345 1.00 72.06 93 PRO A N 1
ATOM 691 C CA . PRO A 1 93 ? 9.389 -6.115 -13.288 1.00 72.06 93 PRO A CA 1
ATOM 692 C C . PRO A 1 93 ? 8.259 -5.109 -13.000 1.00 72.06 93 PRO A C 1
ATOM 694 O O . PRO A 1 93 ? 8.177 -4.563 -11.898 1.00 72.06 93 PRO A O 1
ATOM 697 N N . TRP A 1 94 ? 7.355 -4.888 -13.956 1.00 74.44 94 TRP A N 1
ATOM 698 C CA . TRP A 1 94 ? 6.197 -3.999 -13.821 1.00 74.44 94 TRP A CA 1
ATOM 699 C C . TRP A 1 94 ? 5.003 -4.659 -13.109 1.00 74.44 94 TRP A C 1
ATOM 701 O O . TRP A 1 94 ? 4.223 -3.970 -12.450 1.00 74.44 94 TRP A O 1
ATOM 711 N N . ALA A 1 95 ? 4.869 -5.988 -13.189 1.00 78.44 95 ALA A N 1
ATOM 712 C CA . ALA A 1 95 ? 3.685 -6.706 -12.717 1.00 78.44 95 ALA A CA 1
ATOM 713 C C . ALA A 1 95 ? 3.421 -6.563 -11.202 1.00 78.44 95 ALA A C 1
ATOM 715 O O . ALA A 1 95 ? 2.283 -6.270 -10.831 1.00 78.44 95 ALA A O 1
ATOM 716 N N . PRO A 1 96 ? 4.420 -6.683 -10.301 1.00 79.69 96 PRO A N 1
ATOM 717 C CA . PRO A 1 96 ? 4.180 -6.523 -8.869 1.00 79.69 96 PRO A CA 1
ATOM 718 C C . PRO A 1 96 ? 3.716 -5.108 -8.516 1.00 79.69 96 PRO A C 1
ATOM 720 O O . PRO A 1 96 ? 2.792 -4.948 -7.724 1.00 79.69 96 PRO A O 1
ATOM 723 N N . ASN A 1 97 ? 4.327 -4.081 -9.120 1.00 74.94 97 ASN A N 1
ATOM 724 C CA . ASN A 1 97 ? 3.970 -2.688 -8.843 1.00 74.94 97 ASN A CA 1
ATOM 725 C C . ASN A 1 97 ? 2.540 -2.371 -9.300 1.00 74.94 97 ASN A C 1
ATOM 727 O O . ASN A 1 97 ? 1.806 -1.715 -8.562 1.00 74.94 97 ASN A O 1
ATOM 731 N N . LEU A 1 98 ? 2.114 -2.904 -10.451 1.00 77.94 98 LEU A N 1
ATOM 732 C CA . LEU A 1 98 ? 0.735 -2.783 -10.927 1.00 77.94 98 LEU A CA 1
ATOM 733 C C . LEU A 1 98 ? -0.258 -3.410 -9.935 1.00 77.94 98 LEU A C 1
ATOM 735 O O . LEU A 1 98 ? -1.232 -2.767 -9.549 1.00 77.94 98 LEU A O 1
ATOM 739 N N . VAL A 1 99 ? 0.009 -4.640 -9.484 1.00 81.62 99 VAL A N 1
ATOM 740 C CA . VAL A 1 99 ? -0.859 -5.359 -8.536 1.00 81.62 99 VAL A CA 1
ATOM 741 C C . VAL A 1 99 ? -0.987 -4.589 -7.221 1.00 81.62 99 VAL A C 1
ATOM 743 O O . VAL A 1 99 ? -2.102 -4.363 -6.752 1.00 81.62 99 VAL A O 1
ATOM 746 N N . PHE A 1 100 ? 0.127 -4.121 -6.649 1.00 78.81 100 PHE A N 1
ATOM 747 C CA . PHE A 1 100 ? 0.096 -3.312 -5.427 1.00 78.81 100 PHE A CA 1
ATOM 748 C C . PHE A 1 100 ? -0.618 -1.969 -5.628 1.00 78.81 100 PHE A C 1
ATOM 750 O O . PHE A 1 100 ? -1.369 -1.550 -4.748 1.00 78.81 100 PHE A O 1
ATOM 757 N N . GLY A 1 101 ? -0.427 -1.311 -6.775 1.00 74.31 101 GLY A N 1
ATOM 758 C CA . GLY A 1 101 ? -1.103 -0.056 -7.110 1.00 74.31 101 GLY A CA 1
ATOM 759 C C . GLY A 1 101 ? -2.623 -0.215 -7.186 1.00 74.31 101 GLY A C 1
ATOM 760 O O . GLY A 1 101 ? -3.353 0.548 -6.554 1.00 74.31 101 GLY A O 1
ATOM 761 N N . VAL A 1 102 ? -3.107 -1.247 -7.885 1.00 80.25 102 VAL A N 1
ATOM 762 C CA . VAL A 1 102 ? -4.546 -1.543 -7.997 1.00 80.25 102 VAL A CA 1
ATOM 763 C C . VAL A 1 102 ? -5.141 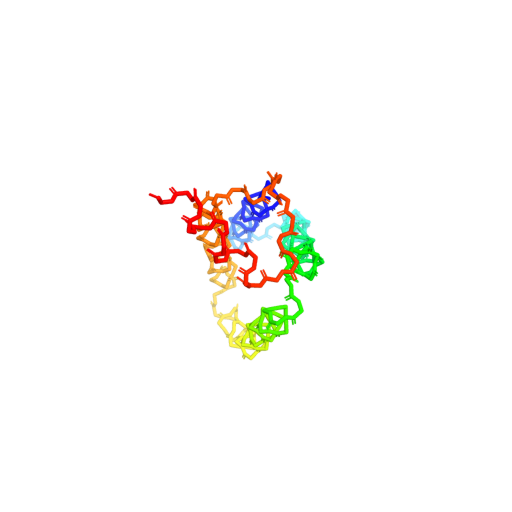-1.905 -6.637 1.00 80.25 102 VAL A C 1
ATOM 765 O O . VAL A 1 102 ? -6.193 -1.379 -6.283 1.00 80.25 102 VAL A O 1
ATOM 768 N N . LEU A 1 103 ? -4.457 -2.732 -5.840 1.00 79.12 103 LEU A N 1
ATOM 769 C CA . LEU A 1 103 ? -4.897 -3.073 -4.482 1.00 79.12 103 LEU A CA 1
ATOM 770 C C . LEU A 1 103 ? -4.991 -1.839 -3.571 1.00 79.12 103 LEU A C 1
ATOM 772 O O . LEU A 1 103 ? -5.930 -1.718 -2.790 1.00 79.12 103 LEU A O 1
ATOM 776 N N . CYS A 1 104 ? -4.057 -0.891 -3.677 1.00 77.06 104 CYS A N 1
ATOM 777 C CA . CYS A 1 104 ? -4.136 0.355 -2.910 1.00 77.06 104 CYS A CA 1
ATOM 778 C C . CYS A 1 104 ? -5.349 1.201 -3.319 1.00 77.06 104 CYS A C 1
ATOM 780 O O . CYS A 1 104 ? -6.010 1.779 -2.455 1.00 77.06 104 CYS A O 1
ATOM 782 N N . LEU A 1 105 ? -5.666 1.264 -4.617 1.00 75.88 105 LEU A N 1
ATOM 783 C CA . LEU A 1 105 ? -6.838 1.992 -5.108 1.00 75.88 105 LEU A CA 1
ATOM 784 C C . LEU A 1 105 ? -8.148 1.350 -4.648 1.00 75.88 105 LEU A C 1
ATOM 786 O O . LEU A 1 105 ? -9.039 2.068 -4.196 1.00 75.88 105 LEU A O 1
ATOM 790 N N . THR A 1 106 ? -8.261 0.021 -4.705 1.00 79.50 106 THR A N 1
ATOM 791 C CA . THR A 1 106 ? -9.467 -0.677 -4.235 1.00 79.50 106 THR A CA 1
ATOM 792 C C . THR A 1 106 ? -9.664 -0.485 -2.736 1.00 79.50 106 THR A C 1
ATOM 794 O O . THR A 1 106 ? -10.760 -0.127 -2.313 1.00 79.50 106 THR A O 1
ATOM 797 N N . VAL A 1 107 ? -8.604 -0.612 -1.932 1.00 75.56 107 VAL A N 1
ATOM 798 C CA . VAL A 1 107 ? -8.650 -0.330 -0.488 1.00 75.56 107 VAL A CA 1
ATOM 799 C C . VAL A 1 107 ? -9.050 1.119 -0.227 1.00 75.56 107 VAL A C 1
ATOM 801 O O . VAL A 1 107 ? -9.918 1.376 0.604 1.00 75.56 107 VAL A O 1
ATOM 804 N N . SER A 1 108 ? -8.483 2.076 -0.962 1.00 73.62 108 SER A N 1
ATOM 805 C CA . SER A 1 108 ? -8.849 3.485 -0.813 1.00 73.62 108 SER A CA 1
ATOM 806 C C . SER A 1 108 ? -10.315 3.752 -1.162 1.00 73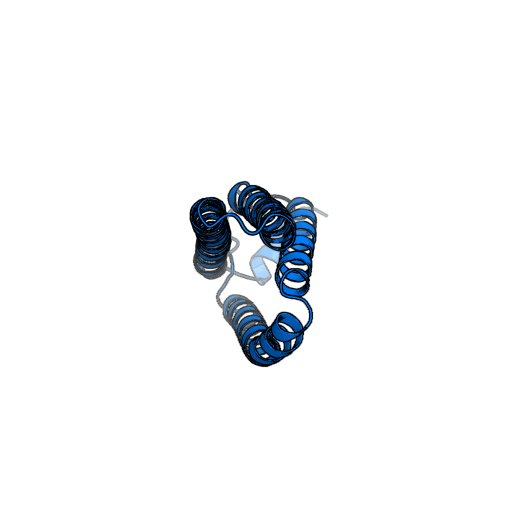.62 108 SER A C 1
ATOM 808 O O . SER A 1 108 ? -10.946 4.584 -0.514 1.00 73.62 108 SER A O 1
ATOM 810 N N . MET A 1 109 ? -10.859 3.058 -2.161 1.00 76.94 109 MET A N 1
ATOM 811 C CA . MET A 1 109 ? -12.261 3.171 -2.563 1.00 76.94 109 MET A CA 1
ATOM 812 C C . MET A 1 109 ? -13.199 2.566 -1.511 1.00 76.94 109 MET A C 1
ATOM 814 O O . MET A 1 109 ? -14.214 3.170 -1.180 1.00 76.94 109 MET A O 1
ATOM 818 N N . VAL A 1 110 ? -12.832 1.424 -0.924 1.00 72.31 110 VAL A N 1
ATOM 819 C CA . VAL A 1 110 ? -13.578 0.802 0.185 1.00 72.31 110 VAL A CA 1
ATOM 820 C C . VAL A 1 110 ? -13.547 1.686 1.430 1.00 72.31 110 VAL A C 1
ATOM 822 O O . VAL A 1 110 ? -14.578 1.881 2.067 1.00 72.31 110 VAL A O 1
ATOM 825 N N . ILE A 1 111 ? -12.392 2.275 1.752 1.00 68.19 111 ILE A N 1
ATOM 826 C CA . ILE A 1 111 ? -12.271 3.225 2.862 1.00 68.19 111 ILE A CA 1
ATOM 827 C C . ILE A 1 111 ? -13.162 4.445 2.608 1.00 68.19 111 ILE A C 1
ATOM 829 O O . ILE A 1 111 ? -13.803 4.897 3.546 1.00 68.19 111 ILE A O 1
ATOM 833 N N . HIS A 1 112 ? -13.275 4.936 1.366 1.00 66.69 112 HIS A N 1
ATOM 834 C CA . HIS A 1 112 ? -14.166 6.051 1.009 1.00 66.69 112 HIS A CA 1
ATOM 835 C C . HIS A 1 112 ? -15.648 5.771 1.300 1.00 66.69 112 HIS A C 1
ATOM 837 O O . HIS A 1 112 ? -16.392 6.683 1.645 1.00 66.69 112 HIS A O 1
ATOM 843 N N . PHE A 1 113 ? -16.068 4.508 1.193 1.00 64.12 113 PHE A N 1
ATOM 844 C CA . PHE A 1 113 ? -17.412 4.069 1.572 1.00 64.12 113 PHE A CA 1
ATOM 845 C C . PHE A 1 113 ? -17.609 3.927 3.083 1.00 64.12 113 PHE A C 1
ATOM 847 O O . PHE A 1 113 ? -18.747 3.795 3.536 1.00 64.12 113 PHE A O 1
ATOM 854 N N . LEU A 1 114 ? -16.530 3.945 3.866 1.00 57.06 114 LEU A N 1
ATOM 855 C CA . LEU A 1 114 ? -16.621 3.931 5.313 1.00 57.06 114 LEU A CA 1
ATOM 856 C C . LEU A 1 114 ? -17.001 5.349 5.774 1.00 57.06 114 LEU A C 1
ATOM 858 O O . LEU A 1 114 ? -16.216 6.277 5.563 1.00 57.06 114 LEU A O 1
ATOM 862 N N . PRO A 1 115 ? -18.198 5.548 6.363 1.00 52.19 115 PRO A N 1
ATOM 863 C CA . PRO A 1 115 ? -18.619 6.857 6.834 1.00 52.19 115 PRO A CA 1
ATOM 864 C C . PRO A 1 115 ? -17.582 7.356 7.829 1.00 52.19 115 PRO A C 1
ATOM 866 O O . PRO A 1 115 ? -17.205 6.644 8.761 1.00 52.19 115 PRO A O 1
ATOM 869 N N . GLU A 1 116 ? -17.087 8.561 7.574 1.00 52.41 116 GLU A N 1
ATOM 870 C CA . GLU A 1 116 ? -16.039 9.195 8.356 1.00 52.41 116 GLU A CA 1
ATOM 871 C C . GLU A 1 116 ? -16.468 9.201 9.834 1.00 52.41 116 GLU A C 1
ATOM 873 O O . GLU A 1 116 ? -17.383 9.917 10.234 1.00 52.41 116 GLU A O 1
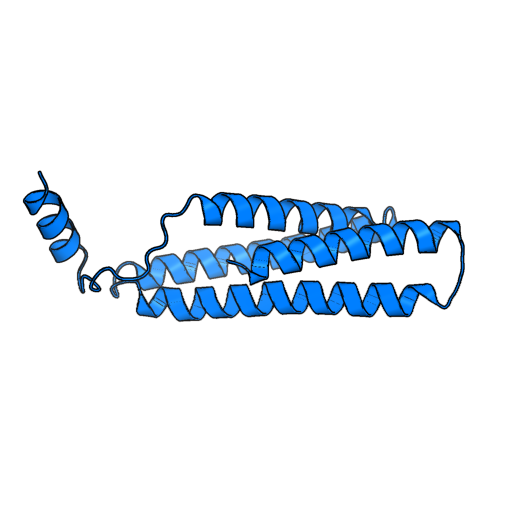ATOM 878 N N . THR A 1 117 ? -15.838 8.362 10.662 1.00 53.84 117 THR A N 1
ATOM 879 C CA . THR A 1 117 ? -16.105 8.233 12.108 1.00 53.84 117 THR A CA 1
ATOM 880 C C . THR A 1 117 ? -15.558 9.428 12.899 1.00 53.84 117 THR A C 1
ATOM 882 O O . THR A 1 117 ? -15.173 9.297 14.058 1.00 53.84 117 THR A O 1
ATOM 885 N N . SER A 1 118 ? -15.464 10.598 12.269 1.00 44.44 118 SER A N 1
ATOM 886 C CA . SER A 1 118 ? -14.911 11.813 12.854 1.00 44.44 118 SER A CA 1
ATOM 887 C C . SER A 1 118 ? -16.030 12.575 13.562 1.00 44.44 118 SER A C 1
ATOM 889 O O . SER A 1 118 ? -16.902 13.156 12.919 1.00 44.44 118 SER A O 1
ATOM 891 N N . GLY A 1 119 ? -16.032 12.535 14.898 1.00 45.72 119 GLY A N 1
ATOM 892 C CA . GLY A 1 119 ? -16.900 13.381 15.729 1.00 45.72 119 GLY A CA 1
ATOM 893 C C . GLY A 1 119 ? -18.011 12.677 16.513 1.00 45.72 119 GLY A C 1
ATOM 894 O O . GLY A 1 119 ? -18.872 13.361 17.063 1.00 45.72 119 GLY A O 1
ATOM 895 N N . GLN A 1 120 ? -18.021 11.342 16.608 1.00 47.69 120 GLN A N 1
ATOM 896 C CA . GLN A 1 120 ? -18.912 10.662 17.555 1.00 47.69 120 GLN A CA 1
ATOM 897 C C . GLN A 1 120 ? -18.208 10.422 18.887 1.00 47.69 120 GLN A C 1
ATOM 899 O O . GLN A 1 120 ? -17.145 9.813 18.934 1.00 47.69 120 GLN A O 1
ATOM 904 N N . ASP A 1 121 ? -18.839 10.905 19.960 1.00 45.94 121 ASP A N 1
ATOM 905 C CA . ASP A 1 121 ? -18.384 10.732 21.338 1.00 45.94 121 ASP A CA 1
ATOM 906 C C . ASP A 1 121 ? -18.102 9.253 21.626 1.00 45.94 121 ASP A C 1
ATOM 908 O O . ASP A 1 121 ? -18.967 8.393 21.377 1.00 45.94 121 ASP A O 1
ATOM 912 N N . LEU A 1 122 ? -16.878 8.982 22.083 1.00 49.56 122 LEU A N 1
ATOM 913 C CA . LEU A 1 122 ? -16.314 7.648 22.181 1.00 49.56 122 LEU A CA 1
ATOM 914 C C . LEU A 1 122 ? -17.069 6.869 23.244 1.00 49.56 122 LEU A C 1
ATOM 916 O O . LEU A 1 122 ? -16.926 7.093 24.442 1.00 49.56 122 LEU A O 1
ATOM 920 N N . THR A 1 123 ? -17.898 5.948 22.788 1.00 48.41 123 THR A N 1
ATOM 921 C CA . THR A 1 123 ? -18.696 5.131 23.682 1.00 48.41 123 THR A CA 1
ATOM 922 C C . THR A 1 123 ? -17.744 4.140 24.354 1.00 48.41 123 THR A C 1
ATOM 924 O O . THR A 1 123 ? -17.168 3.280 23.688 1.00 48.41 123 THR A O 1
ATOM 927 N N . GLN A 1 124 ? -17.494 4.310 25.654 1.00 50.75 124 GLN A N 1
ATOM 928 C CA . GLN A 1 124 ? -16.392 3.658 26.381 1.00 50.75 124 GLN A CA 1
ATOM 929 C C . GLN A 1 124 ? -16.604 2.140 26.513 1.00 50.75 124 GLN A C 1
ATOM 931 O O . GLN A 1 124 ? -15.691 1.404 26.889 1.00 50.75 124 GLN A O 1
ATOM 936 N N . THR A 1 125 ? -17.803 1.652 26.175 1.00 58.56 125 THR A N 1
ATOM 937 C CA . THR A 1 125 ? -18.186 0.246 26.305 1.00 58.56 125 THR A CA 1
ATOM 938 C C . THR A 1 125 ? -19.148 -0.182 25.194 1.00 58.56 125 THR A C 1
ATOM 940 O O . THR A 1 125 ? -20.048 0.567 24.824 1.00 58.56 125 THR A O 1
ATOM 943 N N . VAL A 1 126 ? -19.038 -1.432 24.719 1.00 60.31 126 VAL A N 1
ATOM 944 C CA . VAL A 1 126 ? -19.987 -2.035 23.749 1.00 60.31 126 VAL A CA 1
ATOM 945 C C . VAL A 1 126 ? -21.435 -1.951 24.257 1.00 60.31 126 VAL A C 1
ATOM 947 O O . VAL A 1 126 ? -22.362 -1.725 23.487 1.00 60.31 126 VAL A O 1
ATOM 950 N N . LEU A 1 127 ? -21.606 -2.052 25.578 1.00 59.81 127 LEU A N 1
ATOM 951 C CA . LEU A 1 127 ? -22.887 -1.919 26.270 1.00 59.81 127 LEU A CA 1
ATOM 952 C C . LEU A 1 127 ? -23.520 -0.530 26.079 1.00 59.81 127 LEU A C 1
ATOM 954 O O . LEU A 1 127 ? -24.726 -0.392 25.911 1.00 59.81 127 LEU A O 1
ATOM 958 N N . GLU A 1 128 ? -22.693 0.509 26.076 1.00 63.09 128 GLU A N 1
ATOM 959 C CA . GLU A 1 128 ? -23.127 1.894 25.933 1.00 63.09 128 GLU A CA 1
ATOM 960 C C . GLU A 1 128 ? -23.429 2.216 24.451 1.00 63.09 128 GLU A C 1
ATOM 962 O O . GLU A 1 128 ? -24.325 3.010 24.160 1.00 63.09 128 GLU A O 1
ATOM 967 N N . MET A 1 129 ? -22.779 1.513 23.506 1.00 61.78 129 MET A N 1
ATOM 968 C CA . MET A 1 129 ? -23.121 1.525 22.073 1.00 61.78 129 MET A CA 1
ATOM 969 C C . MET A 1 129 ? -24.497 0.903 21.837 1.00 61.78 129 MET A C 1
ATOM 971 O O . MET A 1 129 ? -25.325 1.492 21.141 1.00 61.78 129 MET A O 1
ATOM 975 N N . ASP A 1 130 ? -24.755 -0.255 22.448 1.00 64.50 130 ASP A N 1
ATOM 976 C CA . ASP A 1 130 ? -26.029 -0.966 22.327 1.00 64.50 130 ASP A CA 1
ATOM 977 C C . ASP A 1 130 ? -27.184 -0.139 22.922 1.00 64.50 130 ASP A C 1
ATOM 979 O O . ASP A 1 130 ? -28.223 0.053 22.286 1.00 64.50 130 ASP A O 1
ATOM 983 N N . HIS A 1 131 ? -26.951 0.508 24.070 1.00 64.81 131 HIS A N 1
ATOM 984 C CA . HIS A 1 131 ? -27.888 1.473 24.654 1.00 64.81 131 HIS A CA 1
ATOM 985 C C . HIS A 1 131 ? -28.148 2.699 23.756 1.00 64.81 131 HIS A C 1
ATOM 987 O O . HIS A 1 131 ? -29.282 3.186 23.694 1.00 64.81 131 HIS A O 1
ATOM 993 N N . ARG A 1 132 ? -27.137 3.213 23.040 1.00 62.84 132 ARG A N 1
ATOM 994 C CA . ARG A 1 132 ? -27.297 4.327 22.081 1.00 62.84 132 ARG A CA 1
ATOM 995 C C . ARG A 1 132 ? -28.118 3.921 20.856 1.00 62.84 132 ARG A C 1
ATOM 997 O O . ARG A 1 132 ? -28.928 4.719 20.387 1.00 62.84 132 ARG A O 1
ATOM 1004 N N . ILE A 1 133 ? -27.918 2.703 20.350 1.00 63.75 133 ILE A N 1
ATOM 1005 C CA . ILE A 1 133 ? -28.664 2.145 19.212 1.00 63.75 133 ILE A CA 1
ATOM 1006 C C . ILE A 1 133 ? -30.127 1.912 19.601 1.00 63.75 133 ILE A C 1
ATOM 1008 O O . ILE A 1 133 ? -31.019 2.272 18.834 1.00 63.75 133 ILE A O 1
ATOM 1012 N N . GLN A 1 134 ? -30.391 1.406 20.810 1.00 65.81 134 GLN A N 1
ATOM 1013 C CA . GLN A 1 134 ? -31.756 1.235 21.314 1.00 65.81 134 GLN A CA 1
ATOM 1014 C C . GLN A 1 134 ? -32.490 2.561 21.543 1.00 65.81 134 GLN A C 1
ATOM 1016 O O . GLN A 1 134 ? -33.676 2.632 21.264 1.00 65.81 134 GLN A O 1
ATOM 1021 N N . ARG A 1 135 ? -31.810 3.634 21.978 1.00 58.97 135 ARG A N 1
ATOM 1022 C CA . ARG A 1 135 ? -32.427 4.974 22.100 1.00 58.97 135 ARG A CA 1
ATOM 1023 C C . ARG A 1 135 ? -32.776 5.640 20.766 1.00 58.97 135 ARG A C 1
ATOM 1025 O O . ARG A 1 135 ? -33.488 6.639 20.771 1.00 58.97 135 ARG A O 1
ATOM 1032 N N . ARG A 1 136 ? -32.212 5.168 19.651 1.00 55.97 136 ARG A N 1
ATOM 1033 C CA . ARG A 1 136 ? -32.485 5.697 18.303 1.00 55.97 136 ARG A CA 1
ATOM 1034 C C . ARG A 1 136 ? -33.539 4.891 17.534 1.00 55.97 136 ARG A C 1
ATOM 1036 O O . ARG A 1 136 ? -33.862 5.279 16.414 1.00 55.97 136 ARG A O 1
ATOM 1043 N N . ARG A 1 137 ? -34.037 3.793 18.104 1.00 46.19 137 ARG A N 1
ATOM 1044 C CA . ARG A 1 137 ? -35.192 3.030 17.612 1.00 46.19 137 ARG A CA 1
ATOM 1045 C C . ARG A 1 137 ? -36.453 3.459 18.344 1.00 46.19 137 ARG A C 1
ATOM 1047 O O . ARG A 1 137 ? -37.513 3.397 17.690 1.00 46.19 137 ARG A O 1
#

InterPro domains:
  IPR005828 Major facilitator, sugar transporter-like [PF00083] (28-124)
  IPR036259 MFS transporter superfamily [G3DSA:1.20.1250.20] (1-136)
  IPR036259 MFS transporter superfamily [SSF103473] (7-122)

Organism: Biomphalaria glabrata (NCBI:txid6526)

Secondary structure (DSSP, 8-state):
-HHHHHHHHHHHHHHHHHHHHHHH--TTHHHHHHHHHHHHHHHHHHHHHHHHHHHHHHS-HHHHHHHHHHHHHHHHHHHHHHHHHHHHHTT-TTHHHHHHHHHHHHHHHHHHHS---TT----SSHHHHHHHHHTT-

Sequence (137 aa):
MVFHVSGGIFILLSTFTLYSSIDDGLPGQYGIFLVLALLGRLSVTASFSAVLTYVPELFPTSVRNTGLGFSAASLYLGSTIAPHARTVSRHAPWAPNLVFGVLCLTVSMVIHFLPETSGQDLTQTVLEMDHRIQRRR

Radius of gyration: 19.65 Å; chains: 1; bounding box: 55×28×51 Å

Foldseek 3Di:
DVLLVQLLVLLVVLLVLVVVCVVPVDPVSVVVSVVSNVSSVVSVVVVLVVCLVVLVVQDAPVCSVVVVVVSVVVVVVCVVCVVVLVVVCVVPVSVSSVVVSVVSVVVVVVVVVVPPPPDDDRQNDPVSVVVVVVVVD

pLDDT: mean 71.13, std 10.82, range [44.44, 90.75]